Protein AF-A0A2W4QJ26-F1 (afdb_monomer_lite)

Foldseek 3Di:
DPPVVVVVVVVVVLVVLLVCLQCVLVVQQVLQPVDPDPRRPRSVVVVVVVVVVVVVVVVPDDDPDPDDDPPPDDPDPVVVLVPDPVSVVVVVVVVVVVVVVVCCLPVVLCCCCPVVVDDNVVNSVVSSVVSNVVSVCVVVLVVVCVPPNPVVSVVVVVVVVVVVVVVVVVVVVVD

Structure (mmCIF, N/CA/C/O backbone):
data_AF-A0A2W4QJ26-F1
#
_entry.id   AF-A0A2W4QJ26-F1
#
loop_
_atom_site.group_PDB
_atom_site.id
_atom_site.type_symbol
_atom_site.label_atom_id
_atom_site.label_alt_id
_atom_site.label_comp_id
_atom_site.label_asym_id
_atom_site.label_entity_id
_atom_site.label_seq_id
_atom_site.pdbx_PDB_ins_code
_atom_site.Cartn_x
_atom_site.Cartn_y
_atom_site.Cartn_z
_atom_site.occupancy
_atom_site.B_iso_or_equiv
_atom_site.auth_seq_id
_atom_site.auth_comp_id
_atom_site.auth_asym_id
_atom_site.auth_atom_id
_atom_site.pdbx_PDB_model_num
ATOM 1 N N . MET A 1 1 ? -17.427 -15.033 13.464 1.00 52.16 1 MET A N 1
ATOM 2 C CA . MET A 1 1 ? -16.280 -15.910 13.124 1.00 52.16 1 MET A CA 1
ATOM 3 C C . MET A 1 1 ? -15.494 -16.188 14.396 1.00 52.16 1 MET A C 1
ATOM 5 O O . MET A 1 1 ? -15.342 -15.248 15.168 1.00 52.16 1 MET A O 1
ATOM 9 N N . PRO A 1 2 ? -15.011 -17.418 14.644 1.00 59.59 2 PRO A N 1
ATOM 10 C CA . PRO A 1 2 ? -14.104 -17.664 15.763 1.00 59.59 2 PRO A CA 1
ATOM 11 C C . PRO A 1 2 ? -12.823 -16.817 15.589 1.00 59.59 2 PRO A C 1
ATOM 13 O O . PRO A 1 2 ? -12.322 -16.723 14.462 1.00 59.59 2 PRO A O 1
ATOM 16 N N . PRO A 1 3 ? -12.308 -16.180 16.659 1.00 62.53 3 PRO A N 1
ATOM 17 C CA . PRO A 1 3 ? -11.218 -15.192 16.599 1.00 62.53 3 PRO A CA 1
ATOM 18 C C . PRO A 1 3 ? -9.923 -15.736 15.973 1.00 62.53 3 PRO A C 1
ATOM 20 O O . PRO A 1 3 ? -9.158 -14.995 15.359 1.00 62.53 3 PRO A O 1
ATOM 23 N N . GLU A 1 4 ? -9.722 -17.050 16.035 1.00 67.12 4 GLU A N 1
ATOM 24 C CA . GLU A 1 4 ? -8.578 -17.752 15.454 1.00 67.12 4 GLU A CA 1
ATOM 25 C C . GLU A 1 4 ? -8.512 -17.654 13.914 1.00 67.12 4 GLU A C 1
ATOM 27 O O . GLU A 1 4 ? -7.435 -17.485 13.338 1.00 67.12 4 GLU A O 1
ATOM 32 N N . LYS A 1 5 ? -9.665 -17.668 13.222 1.00 69.75 5 LYS A N 1
ATOM 33 C CA . LYS A 1 5 ? -9.714 -17.597 11.747 1.00 69.75 5 LYS A CA 1
ATOM 34 C C . LYS A 1 5 ? -9.332 -16.213 11.211 1.00 69.75 5 LYS A C 1
ATOM 36 O O . LYS A 1 5 ? -8.756 -16.123 10.131 1.00 69.75 5 LYS A O 1
ATOM 41 N N . VAL A 1 6 ? -9.608 -15.149 11.969 1.00 72.50 6 VAL A N 1
ATOM 42 C CA . VAL A 1 6 ? -9.301 -13.762 11.574 1.00 72.50 6 VAL A CA 1
ATOM 43 C C . VAL A 1 6 ? -7.795 -13.510 11.617 1.00 72.50 6 VAL A C 1
ATOM 45 O O . VAL A 1 6 ? -7.234 -13.007 10.649 1.00 72.50 6 VAL A O 1
ATOM 48 N N . SER A 1 7 ? -7.121 -13.925 12.692 1.00 72.62 7 SER A N 1
ATOM 49 C CA . SER A 1 7 ? -5.662 -13.790 12.816 1.00 72.62 7 SER A CA 1
ATOM 50 C C . SER A 1 7 ? -4.916 -14.543 11.703 1.00 72.62 7 SER A C 1
ATOM 52 O O . SER A 1 7 ? -3.994 -14.008 11.075 1.00 72.62 7 SER A O 1
ATOM 54 N N . ARG A 1 8 ? -5.371 -15.765 11.383 1.00 73.75 8 ARG A N 1
ATOM 55 C CA . ARG A 1 8 ? -4.812 -16.573 10.290 1.00 73.75 8 ARG A CA 1
ATOM 56 C C . ARG A 1 8 ? -5.044 -15.941 8.915 1.00 73.75 8 ARG A C 1
ATOM 58 O O . ARG A 1 8 ? -4.118 -15.915 8.110 1.00 73.75 8 ARG A O 1
ATOM 65 N N . ALA A 1 9 ? -6.234 -15.393 8.661 1.00 78.12 9 ALA A N 1
ATOM 66 C CA . ALA A 1 9 ? -6.534 -14.683 7.418 1.00 78.12 9 ALA A CA 1
ATOM 67 C C . ALA A 1 9 ? -5.657 -13.431 7.247 1.00 78.12 9 ALA A C 1
ATOM 69 O O . ALA A 1 9 ? -5.054 -13.245 6.194 1.00 78.12 9 ALA A O 1
ATOM 70 N N . VAL A 1 10 ? -5.508 -12.617 8.297 1.00 77.81 10 VAL A N 1
ATOM 71 C CA . VAL A 1 10 ? -4.636 -11.429 8.276 1.00 77.81 10 VAL A CA 1
ATOM 72 C C . VAL A 1 10 ? -3.179 -11.819 8.014 1.00 77.81 10 VAL A C 1
ATOM 74 O O . VAL A 1 10 ? -2.516 -11.197 7.189 1.00 77.81 10 VAL A O 1
ATOM 77 N N . SER A 1 11 ? -2.688 -12.883 8.651 1.00 74.25 11 SER A N 1
ATOM 78 C CA . SER A 1 11 ? -1.318 -13.372 8.439 1.00 74.25 11 SER A CA 1
ATOM 79 C C . SER A 1 11 ? -1.081 -13.862 7.008 1.00 74.25 11 SER A C 1
ATOM 81 O O . SER A 1 11 ? -0.026 -13.590 6.437 1.00 74.25 11 SER A O 1
ATOM 83 N N . LEU A 1 12 ? -2.063 -14.546 6.409 1.00 79.44 12 LEU A N 1
ATOM 84 C CA . LEU A 1 12 ? -2.004 -14.988 5.011 1.00 79.44 12 LEU A CA 1
ATOM 85 C C . LEU A 1 12 ? -1.977 -13.809 4.033 1.00 79.44 12 LEU A C 1
ATOM 87 O O . LEU A 1 12 ? -1.193 -13.830 3.090 1.00 79.44 12 LEU A O 1
ATOM 91 N N . ILE A 1 13 ? -2.773 -12.765 4.279 1.00 82.38 13 ILE A N 1
ATOM 92 C CA . ILE A 1 13 ? -2.771 -11.543 3.457 1.00 82.38 13 ILE A CA 1
ATOM 93 C C . ILE A 1 13 ? -1.408 -10.846 3.537 1.00 82.38 13 ILE A C 1
ATOM 95 O O . ILE A 1 13 ? -0.846 -10.463 2.514 1.00 82.38 13 ILE A O 1
ATOM 99 N N . LEU A 1 14 ? -0.837 -10.723 4.739 1.00 78.94 14 LEU A N 1
ATOM 100 C CA . LEU A 1 14 ? 0.491 -10.132 4.926 1.00 78.94 14 LEU A CA 1
ATOM 101 C C . LEU A 1 14 ? 1.585 -10.934 4.209 1.00 78.94 14 LEU A C 1
ATOM 103 O O . LEU A 1 14 ? 2.477 -10.344 3.601 1.00 78.94 14 LEU A O 1
ATOM 107 N N . LEU A 1 15 ? 1.503 -12.266 4.244 1.00 79.25 15 LEU A N 1
ATOM 108 C CA . LEU A 1 15 ? 2.432 -13.133 3.520 1.00 79.25 15 LEU A CA 1
ATOM 109 C C . LEU A 1 15 ? 2.268 -12.997 1.998 1.00 79.25 15 LEU A C 1
ATOM 111 O O . LEU A 1 15 ? 3.265 -12.928 1.282 1.00 79.25 15 LEU A O 1
ATOM 115 N N . GLY A 1 16 ? 1.027 -12.889 1.515 1.00 81.31 16 GLY A N 1
ATOM 116 C CA . GLY A 1 16 ? 0.719 -12.610 0.112 1.00 81.31 16 GLY A CA 1
ATOM 117 C C . GLY A 1 16 ? 1.314 -11.282 -0.362 1.00 81.31 16 GLY A C 1
ATOM 118 O O . GLY A 1 16 ? 1.943 -11.242 -1.415 1.00 81.31 16 GLY A O 1
ATOM 119 N N . ASN A 1 17 ? 1.214 -10.223 0.446 1.00 78.62 17 ASN A N 1
ATOM 120 C CA . ASN A 1 17 ? 1.814 -8.920 0.139 1.00 78.62 17 ASN A CA 1
ATOM 121 C C . ASN A 1 17 ? 3.344 -8.989 0.036 1.00 78.62 17 ASN A C 1
ATOM 123 O O . ASN A 1 17 ? 3.930 -8.350 -0.835 1.00 78.62 17 ASN A O 1
ATOM 127 N N . LEU A 1 18 ? 3.996 -9.786 0.889 1.00 79.00 18 LEU A N 1
ATOM 128 C CA . LEU A 1 18 ? 5.441 -10.002 0.809 1.00 79.00 18 LEU A CA 1
ATOM 129 C C . LEU A 1 18 ? 5.829 -10.744 -0.480 1.00 79.00 18 LEU A C 1
ATOM 131 O O . LEU A 1 18 ? 6.773 -10.340 -1.156 1.00 79.00 18 LEU A O 1
ATOM 135 N N . GLY A 1 19 ? 5.079 -11.785 -0.854 1.00 80.06 19 GLY A N 1
ATOM 136 C CA . GLY A 1 19 ? 5.275 -12.494 -2.122 1.00 80.06 19 GLY A CA 1
ATOM 137 C C . GLY A 1 19 ? 5.069 -11.586 -3.338 1.00 80.06 19 GLY A C 1
ATOM 138 O O . GLY A 1 19 ? 5.895 -11.571 -4.248 1.00 80.06 19 GLY A O 1
ATOM 139 N N . ALA A 1 20 ? 4.020 -10.761 -3.319 1.00 79.19 20 ALA A N 1
ATOM 140 C CA . ALA A 1 20 ? 3.753 -9.775 -4.362 1.00 79.19 20 ALA A CA 1
ATOM 141 C C . ALA A 1 20 ? 4.884 -8.740 -4.489 1.00 79.19 20 ALA A C 1
ATOM 143 O O . ALA A 1 20 ? 5.263 -8.387 -5.601 1.00 79.19 20 ALA A O 1
ATOM 144 N N . ALA A 1 21 ? 5.471 -8.296 -3.374 1.00 72.88 21 ALA A N 1
ATOM 145 C CA . ALA A 1 21 ? 6.609 -7.376 -3.375 1.00 72.88 21 ALA A CA 1
ATOM 146 C C . ALA A 1 21 ? 7.887 -7.978 -3.984 1.00 72.88 21 ALA A C 1
ATOM 148 O O . ALA A 1 21 ? 8.661 -7.267 -4.622 1.00 72.88 21 ALA A O 1
ATOM 149 N N . LEU A 1 22 ? 8.112 -9.279 -3.790 1.00 78.38 22 LEU A N 1
ATOM 150 C CA . LEU A 1 22 ? 9.262 -9.997 -4.345 1.00 78.38 22 LEU A CA 1
ATOM 151 C C . LEU A 1 22 ? 9.101 -10.255 -5.846 1.00 78.38 22 LEU A C 1
ATOM 153 O O . LEU A 1 22 ? 10.049 -10.066 -6.601 1.00 78.38 22 LEU A O 1
ATOM 157 N N . ILE A 1 23 ? 7.907 -10.665 -6.276 1.00 82.12 23 ILE A N 1
ATOM 158 C CA . ILE A 1 23 ? 7.647 -11.094 -7.658 1.00 82.12 23 ILE A CA 1
ATOM 159 C C . ILE A 1 23 ? 7.291 -9.908 -8.563 1.00 82.12 23 ILE A C 1
ATOM 161 O O . ILE A 1 23 ? 7.687 -9.883 -9.725 1.00 82.12 23 ILE A O 1
ATOM 165 N N . GLY A 1 24 ? 6.568 -8.914 -8.042 1.00 78.69 24 GLY A N 1
ATOM 166 C CA . GLY A 1 24 ? 5.978 -7.828 -8.825 1.00 78.69 24 GLY A CA 1
ATOM 167 C C . GLY A 1 24 ? 6.993 -7.007 -9.627 1.00 78.69 24 GLY A C 1
ATOM 168 O O . GLY A 1 24 ? 6.886 -6.980 -10.853 1.00 78.69 24 GLY A O 1
ATOM 169 N N . PRO A 1 25 ? 7.987 -6.358 -8.988 1.00 75.06 25 PRO A N 1
ATOM 170 C CA . PRO A 1 25 ? 8.948 -5.519 -9.702 1.00 75.06 25 PRO A CA 1
ATOM 171 C C . PRO A 1 25 ? 9.792 -6.293 -10.733 1.00 75.06 25 PRO A C 1
ATOM 173 O O . PRO A 1 25 ? 9.853 -5.841 -11.875 1.00 75.06 25 PRO A O 1
ATOM 176 N N . PRO A 1 26 ? 10.379 -7.469 -10.420 1.00 75.75 26 PRO A N 1
ATOM 177 C CA . PRO A 1 26 ? 11.114 -8.255 -11.411 1.00 75.75 26 PRO A CA 1
ATOM 178 C C . PRO A 1 26 ? 10.246 -8.722 -12.576 1.00 75.75 26 PRO A C 1
ATOM 180 O O . PRO A 1 26 ? 10.696 -8.679 -13.715 1.00 75.75 26 PRO A O 1
ATOM 183 N N . LEU A 1 27 ? 8.998 -9.128 -12.316 1.00 78.94 27 LEU A N 1
ATOM 184 C CA . LEU A 1 27 ? 8.062 -9.520 -13.369 1.00 78.94 27 LEU A CA 1
ATOM 185 C C . LEU A 1 27 ? 7.739 -8.334 -14.287 1.00 78.94 27 LEU A C 1
ATOM 187 O O . LEU A 1 27 ? 7.746 -8.481 -15.507 1.00 78.94 27 LEU A O 1
ATOM 191 N N . ALA A 1 28 ? 7.504 -7.153 -13.712 1.00 75.69 28 ALA A N 1
ATOM 192 C CA . ALA A 1 28 ? 7.247 -5.937 -14.475 1.00 75.69 28 ALA A CA 1
ATOM 193 C C . ALA A 1 28 ? 8.459 -5.516 -15.324 1.00 75.69 28 ALA A C 1
ATOM 195 O O . ALA A 1 28 ? 8.270 -5.115 -16.473 1.00 75.69 28 ALA A O 1
ATOM 196 N N . LEU A 1 29 ? 9.684 -5.643 -14.796 1.00 73.75 29 LEU A N 1
ATOM 197 C CA . LEU A 1 29 ? 10.919 -5.369 -15.542 1.00 73.75 29 LEU A CA 1
ATOM 198 C C . LEU A 1 29 ? 11.193 -6.425 -16.621 1.00 73.75 29 LEU A C 1
ATOM 200 O O . LEU A 1 29 ? 11.576 -6.063 -17.726 1.00 73.75 29 LEU A O 1
ATOM 204 N N . ALA A 1 30 ? 10.968 -7.710 -16.350 1.00 76.81 30 ALA A N 1
ATOM 205 C CA . ALA A 1 30 ? 11.152 -8.769 -17.342 1.00 76.81 30 ALA A CA 1
ATOM 206 C C . ALA A 1 30 ? 10.160 -8.628 -18.509 1.00 76.81 30 ALA A C 1
ATOM 208 O O . ALA A 1 30 ? 10.531 -8.801 -19.669 1.00 76.81 30 ALA A O 1
ATOM 209 N N . ALA A 1 31 ? 8.918 -8.237 -18.210 1.00 74.50 31 ALA A N 1
ATOM 210 C CA . ALA A 1 31 ? 7.879 -7.995 -19.206 1.00 74.50 31 ALA A CA 1
ATOM 211 C C . ALA A 1 31 ? 8.146 -6.763 -20.089 1.00 74.50 31 ALA A C 1
ATOM 213 O O . ALA A 1 31 ? 7.533 -6.634 -21.149 1.00 74.50 31 ALA A O 1
ATOM 214 N N . ARG A 1 32 ? 9.074 -5.879 -19.694 1.00 67.56 32 ARG A N 1
ATOM 215 C CA . ARG A 1 32 ? 9.479 -4.678 -20.446 1.00 67.56 32 ARG A CA 1
ATOM 216 C C . ARG A 1 32 ? 9.918 -5.004 -21.877 1.00 67.56 32 ARG A C 1
ATOM 218 O O . ARG A 1 32 ? 9.605 -4.257 -22.795 1.00 67.56 32 ARG A O 1
ATOM 225 N N . HIS A 1 33 ? 10.596 -6.137 -22.069 1.00 68.00 33 HIS A N 1
ATOM 226 C CA . HIS A 1 33 ? 11.193 -6.532 -23.351 1.00 68.00 33 HIS A CA 1
ATOM 227 C C . HIS A 1 33 ? 10.392 -7.593 -24.121 1.00 68.00 33 HIS A C 1
ATOM 229 O O . HIS A 1 33 ? 10.854 -8.085 -25.146 1.00 68.00 33 HIS A O 1
ATOM 235 N N . TRP A 1 34 ? 9.204 -7.982 -23.643 1.00 68.94 34 TRP A N 1
ATOM 236 C CA . TRP A 1 34 ? 8.423 -9.064 -24.263 1.00 68.94 34 TRP A CA 1
ATOM 237 C C . TRP A 1 34 ? 7.764 -8.681 -25.587 1.00 68.94 34 TRP A C 1
ATOM 239 O O . TRP A 1 34 ? 7.468 -9.554 -26.398 1.00 68.94 34 TRP A O 1
ATOM 249 N N . PHE A 1 35 ? 7.544 -7.390 -25.823 1.00 66.31 35 PHE A N 1
ATOM 250 C CA . PHE A 1 35 ? 6.953 -6.891 -27.059 1.00 66.31 35 PHE A CA 1
ATOM 251 C C . PHE A 1 35 ? 7.935 -5.943 -27.743 1.00 66.31 35 PHE A C 1
ATOM 253 O O . PHE A 1 35 ? 8.522 -5.093 -27.082 1.00 66.31 35 PHE A O 1
ATOM 260 N N . GLN A 1 36 ? 8.054 -6.022 -29.073 1.00 61.50 36 GLN A N 1
ATOM 261 C CA . GLN A 1 36 ? 8.809 -5.053 -29.891 1.00 61.50 36 GLN A CA 1
ATOM 262 C C . GLN A 1 36 ? 8.089 -3.687 -30.022 1.00 61.50 36 GLN A C 1
ATOM 264 O O . GLN A 1 36 ? 8.228 -2.982 -31.016 1.00 61.50 36 GLN A O 1
ATOM 269 N N . ALA A 1 37 ? 7.262 -3.345 -29.034 1.00 62.75 37 ALA A N 1
ATOM 270 C CA . ALA A 1 37 ? 6.454 -2.133 -28.944 1.00 62.75 37 ALA A CA 1
ATOM 271 C C . ALA A 1 37 ? 7.168 -1.101 -28.032 1.00 62.75 37 ALA A C 1
ATOM 273 O O . ALA A 1 37 ? 8.270 -1.387 -27.558 1.00 62.75 37 ALA A O 1
ATOM 274 N N . PRO A 1 38 ? 6.600 0.094 -27.760 1.00 68.88 38 PRO A N 1
ATOM 275 C CA . PRO A 1 38 ? 7.204 1.054 -26.839 1.00 68.88 38 PRO A CA 1
ATOM 276 C C . PRO A 1 38 ? 7.562 0.415 -25.493 1.00 68.88 38 PRO A C 1
ATOM 278 O O . PRO A 1 38 ? 6.865 -0.472 -25.000 1.00 68.88 38 PRO A O 1
ATOM 281 N N . GLU A 1 39 ? 8.631 0.919 -24.886 1.00 64.88 39 GLU A N 1
ATOM 282 C CA . GLU A 1 39 ? 9.453 0.287 -23.847 1.00 64.88 39 GLU A CA 1
ATOM 283 C C . GLU A 1 39 ? 8.737 -0.169 -22.551 1.00 64.88 39 GLU A C 1
ATOM 285 O O . GLU A 1 39 ? 9.374 -0.748 -21.689 1.00 64.88 39 GLU A O 1
ATOM 290 N N . TYR A 1 40 ? 7.423 0.017 -22.390 1.00 71.75 40 TYR A N 1
ATOM 291 C CA . TYR A 1 40 ? 6.655 -0.419 -21.209 1.00 71.75 40 TYR A CA 1
ATOM 292 C C . TYR A 1 40 ? 5.335 -1.128 -21.530 1.00 71.75 40 TYR A C 1
ATOM 294 O O . TYR A 1 40 ? 4.598 -1.507 -20.615 1.00 71.75 40 TYR A O 1
ATOM 302 N N . THR A 1 41 ? 5.011 -1.341 -22.808 1.00 77.81 41 THR A N 1
ATOM 303 C CA . THR A 1 41 ? 3.737 -1.956 -23.209 1.00 77.81 41 THR A CA 1
ATOM 304 C C . THR A 1 41 ? 3.553 -3.338 -22.579 1.00 77.81 41 THR A C 1
ATOM 306 O O . THR A 1 41 ? 2.476 -3.634 -22.065 1.00 77.81 41 THR A O 1
ATOM 309 N N . GLY A 1 42 ? 4.607 -4.159 -22.534 1.00 78.25 42 GLY A N 1
ATOM 310 C CA . GLY A 1 42 ? 4.530 -5.490 -21.931 1.00 78.25 42 GLY A CA 1
ATOM 311 C C . GLY A 1 42 ? 4.249 -5.472 -20.428 1.00 78.25 42 GLY A C 1
ATOM 312 O O . GLY A 1 42 ? 3.421 -6.249 -19.954 1.00 78.25 42 GLY A O 1
ATOM 313 N N . SER A 1 43 ? 4.833 -4.531 -19.681 1.00 81.75 43 SER A N 1
ATOM 314 C CA . SER A 1 43 ? 4.556 -4.359 -18.249 1.00 81.75 43 SER A CA 1
ATOM 315 C C . SER A 1 43 ? 3.087 -3.982 -17.994 1.00 81.75 43 SER A C 1
ATOM 317 O O . SER A 1 43 ? 2.465 -4.526 -17.078 1.00 81.75 43 SER A O 1
ATOM 319 N N . PHE A 1 44 ? 2.505 -3.107 -18.828 1.00 83.75 44 PHE A N 1
ATOM 320 C CA . PHE A 1 44 ? 1.087 -2.729 -18.733 1.00 83.75 44 PHE A CA 1
ATOM 321 C C . PHE A 1 44 ? 0.135 -3.888 -19.061 1.00 83.75 44 PHE A C 1
ATOM 323 O O . PHE A 1 44 ? -0.883 -4.070 -18.393 1.00 83.75 44 PHE A O 1
ATOM 330 N N . VAL A 1 45 ? 0.473 -4.709 -20.056 1.00 85.25 45 VAL A N 1
ATOM 331 C CA . VAL A 1 45 ? -0.315 -5.901 -20.406 1.00 85.25 45 VAL A CA 1
ATOM 332 C C . VAL A 1 45 ? -0.297 -6.924 -19.269 1.00 85.25 45 VAL A C 1
ATOM 334 O O . VAL A 1 45 ? -1.346 -7.455 -18.903 1.00 85.25 45 VAL A O 1
ATOM 337 N N . VAL A 1 46 ? 0.866 -7.167 -18.658 1.00 85.44 46 VAL A N 1
ATOM 338 C CA . VAL A 1 46 ? 0.982 -8.104 -17.531 1.00 85.44 46 VAL A CA 1
ATOM 339 C C . VAL A 1 46 ? 0.151 -7.640 -16.337 1.00 85.44 46 VAL A C 1
ATOM 341 O O . VAL A 1 46 ? -0.604 -8.440 -15.782 1.00 85.44 46 VAL A O 1
ATOM 344 N N . ILE A 1 47 ? 0.221 -6.359 -15.955 1.00 86.62 47 ILE A N 1
ATOM 345 C CA . ILE A 1 47 ? -0.574 -5.866 -14.821 1.00 86.62 47 ILE A CA 1
ATOM 346 C C . ILE A 1 47 ? -2.079 -5.891 -15.118 1.00 86.62 47 ILE A C 1
ATOM 348 O O . ILE A 1 47 ? -2.865 -6.229 -14.234 1.00 86.62 47 ILE A O 1
ATOM 352 N N . ALA A 1 48 ? -2.489 -5.622 -16.362 1.00 87.88 48 ALA A N 1
ATOM 353 C CA . ALA A 1 48 ? -3.880 -5.773 -16.779 1.00 87.88 48 ALA A CA 1
ATOM 354 C C . ALA A 1 48 ? -4.351 -7.230 -16.632 1.00 87.88 48 ALA A C 1
ATOM 356 O O . ALA A 1 48 ? -5.415 -7.477 -16.065 1.00 87.88 48 ALA A O 1
ATOM 357 N N . GLY A 1 49 ? -3.530 -8.200 -17.050 1.00 89.94 49 GLY A N 1
ATOM 358 C CA . GLY A 1 49 ? -3.801 -9.626 -16.848 1.00 89.94 49 GLY A CA 1
ATOM 359 C C . GLY A 1 49 ? -3.953 -9.997 -15.370 1.00 89.94 49 GLY A C 1
ATOM 360 O O . GLY A 1 49 ? -4.916 -10.667 -14.997 1.00 89.94 49 GLY A O 1
ATOM 361 N N . VAL A 1 50 ? -3.061 -9.502 -14.505 1.00 88.75 50 VAL A N 1
ATOM 362 C CA . VAL A 1 50 ? -3.149 -9.711 -13.048 1.00 88.75 50 VAL A CA 1
ATOM 363 C C . VAL A 1 50 ? -4.453 -9.140 -12.478 1.00 88.75 50 VAL A C 1
ATOM 365 O O . VAL A 1 50 ? -5.108 -9.806 -11.674 1.00 88.75 50 VAL A O 1
ATOM 368 N N . TYR A 1 51 ? -4.877 -7.949 -12.913 1.00 89.94 51 TYR A N 1
ATOM 369 C CA . TYR A 1 51 ? -6.150 -7.366 -12.481 1.00 89.94 51 TYR A CA 1
ATOM 370 C C . TYR A 1 51 ? -7.363 -8.176 -12.938 1.00 89.94 51 TYR A C 1
ATOM 372 O O . TYR A 1 51 ? -8.294 -8.353 -12.154 1.00 89.94 51 TYR A O 1
ATOM 380 N N . LEU A 1 52 ? -7.355 -8.711 -14.159 1.00 93.50 52 LEU A N 1
ATOM 381 C CA . LEU A 1 52 ? -8.435 -9.575 -14.641 1.00 93.50 52 LEU A CA 1
ATOM 382 C C . LEU A 1 52 ? -8.548 -10.856 -13.807 1.00 93.50 52 LEU A C 1
ATOM 384 O O . LEU A 1 52 ? -9.653 -11.236 -13.419 1.00 93.50 52 LEU A O 1
ATOM 388 N N . VAL A 1 53 ? -7.418 -11.478 -13.460 1.00 91.50 53 VAL A N 1
ATOM 389 C CA . VAL A 1 53 ? -7.393 -12.637 -12.553 1.00 91.50 53 VAL A CA 1
ATOM 390 C C . VAL A 1 53 ? -7.940 -12.259 -11.175 1.00 91.50 53 VAL A C 1
ATOM 392 O O . VAL A 1 53 ? -8.765 -12.987 -10.623 1.00 91.50 53 VAL A O 1
ATOM 395 N N . ALA A 1 54 ? -7.543 -11.108 -10.627 1.00 89.25 54 ALA A N 1
ATOM 396 C CA . ALA A 1 54 ? -8.052 -10.631 -9.343 1.00 89.25 54 ALA A CA 1
ATOM 397 C C . ALA A 1 54 ? -9.573 -10.403 -9.371 1.00 89.25 54 ALA A C 1
ATOM 399 O O . ALA A 1 54 ? -10.266 -10.822 -8.446 1.00 89.25 54 ALA A O 1
ATOM 400 N N . ILE A 1 55 ? -10.106 -9.798 -10.437 1.00 91.62 55 ILE A N 1
ATOM 401 C CA . ILE A 1 55 ? -11.550 -9.602 -10.628 1.00 91.62 55 ILE A CA 1
ATOM 402 C C . ILE A 1 55 ? -12.268 -10.951 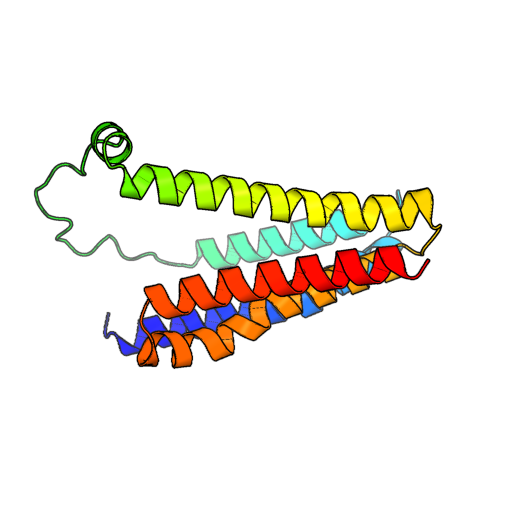-10.708 1.00 91.62 55 ILE A C 1
ATOM 404 O O . ILE A 1 55 ? -13.279 -11.137 -10.030 1.00 91.62 55 ILE A O 1
ATOM 408 N N . ALA A 1 56 ? -11.740 -11.907 -11.476 1.00 92.31 56 ALA A N 1
ATOM 409 C CA . ALA A 1 56 ? -12.324 -13.240 -11.591 1.00 92.31 56 ALA A CA 1
ATOM 410 C C . ALA A 1 56 ? -12.395 -13.941 -10.224 1.00 92.31 56 ALA A C 1
ATOM 412 O O . ALA A 1 56 ? -13.461 -14.418 -9.836 1.00 92.31 56 ALA A O 1
ATOM 413 N N . LEU A 1 57 ? -11.308 -13.918 -9.448 1.00 90.56 57 LEU A N 1
ATOM 414 C CA . LEU A 1 57 ? -11.277 -14.490 -8.099 1.00 90.56 57 LEU A CA 1
ATOM 415 C C . LEU A 1 57 ? -12.251 -13.778 -7.150 1.00 90.56 57 LEU A C 1
ATOM 417 O O . LEU A 1 57 ? -13.016 -14.437 -6.449 1.00 90.56 57 LEU A O 1
ATOM 421 N N . LEU A 1 58 ? -12.265 -12.441 -7.142 1.00 88.31 58 LEU A N 1
ATOM 422 C CA . LEU A 1 58 ? -13.156 -11.653 -6.285 1.00 88.31 58 LEU A CA 1
ATOM 423 C C . LEU A 1 58 ? -14.632 -11.845 -6.644 1.00 88.31 58 LEU A C 1
ATOM 425 O O . LEU A 1 58 ? -15.467 -11.864 -5.745 1.00 88.31 58 LEU A O 1
ATOM 429 N N . SER A 1 59 ? -14.959 -12.057 -7.921 1.00 89.38 59 SER A N 1
ATOM 430 C CA . SER A 1 59 ? -16.332 -12.335 -8.360 1.00 89.38 59 SER A CA 1
ATOM 431 C C . SER A 1 59 ? -16.892 -13.649 -7.795 1.00 89.38 59 SER A C 1
ATOM 433 O O . SER A 1 59 ? -18.103 -13.792 -7.636 1.00 89.38 59 SER A O 1
ATOM 435 N N . GLN A 1 60 ? -16.017 -14.593 -7.430 1.00 90.62 60 GLN A N 1
ATOM 436 C CA . GLN A 1 60 ? -16.388 -15.868 -6.811 1.00 90.62 60 GLN A CA 1
ATOM 437 C C . GLN A 1 60 ? -16.510 -15.772 -5.281 1.00 90.62 60 GLN A C 1
ATOM 439 O O . GLN A 1 60 ? -17.062 -16.674 -4.642 1.00 90.62 60 GLN A O 1
ATOM 444 N N . VAL A 1 61 ? -16.021 -14.687 -4.669 1.00 86.38 61 VAL A N 1
ATOM 445 C CA . VAL A 1 61 ? -16.086 -14.486 -3.220 1.00 86.38 61 VAL A CA 1
ATOM 446 C C . VAL A 1 61 ? -17.496 -14.062 -2.822 1.00 86.38 61 VAL A C 1
ATOM 448 O O . VAL A 1 61 ? -17.941 -12.943 -3.068 1.00 86.38 61 VAL A O 1
ATOM 451 N N . ARG A 1 62 ? -18.195 -14.946 -2.110 1.00 79.19 62 ARG A N 1
ATOM 452 C CA . ARG A 1 62 ? -19.451 -14.604 -1.437 1.00 79.19 62 ARG A CA 1
ATOM 453 C C . ARG A 1 62 ? -19.148 -13.911 -0.116 1.00 79.19 62 ARG A C 1
ATOM 455 O O . ARG A 1 62 ? -18.793 -14.565 0.862 1.00 79.19 62 ARG A O 1
ATOM 462 N N . VAL A 1 63 ? -19.306 -12.592 -0.087 1.00 74.94 63 VAL A N 1
ATOM 463 C CA . VAL A 1 63 ? -19.269 -11.815 1.156 1.00 74.94 63 VAL A CA 1
ATOM 464 C C . VAL A 1 63 ? -20.580 -12.071 1.910 1.00 74.94 63 VAL A C 1
ATOM 466 O O . VAL A 1 63 ? -21.645 -11.744 1.383 1.00 74.94 63 VAL A O 1
ATOM 469 N N . PRO A 1 64 ? -20.552 -12.672 3.116 1.00 73.75 64 PRO A N 1
ATOM 470 C CA . PRO A 1 64 ? -21.758 -12.827 3.917 1.00 73.75 64 PRO A CA 1
ATOM 471 C C . PRO A 1 64 ? -22.340 -11.446 4.217 1.00 73.75 64 PRO A C 1
ATOM 473 O O . PRO A 1 64 ? -21.596 -10.544 4.612 1.00 73.75 64 PRO A O 1
ATOM 476 N N . ALA A 1 65 ? -23.656 -11.284 4.053 1.00 66.38 65 ALA A N 1
ATOM 477 C CA . ALA A 1 65 ? -24.340 -10.079 4.505 1.00 66.38 65 ALA A CA 1
ATOM 478 C C . ALA A 1 65 ? -23.964 -9.820 5.977 1.00 66.38 65 ALA A C 1
ATOM 480 O O . ALA A 1 65 ? -23.895 -10.791 6.742 1.00 66.38 65 ALA A O 1
ATOM 481 N N . PRO A 1 66 ? -23.687 -8.563 6.382 1.00 64.00 66 PRO A N 1
ATOM 482 C CA . PRO A 1 66 ? -23.313 -8.247 7.754 1.00 64.00 66 PRO A CA 1
ATOM 483 C C . PRO A 1 66 ? -24.323 -8.875 8.717 1.00 64.00 66 PRO A C 1
ATOM 485 O O . PRO A 1 66 ? -25.483 -8.470 8.762 1.00 64.00 66 PRO A O 1
ATOM 488 N N . SER A 1 67 ? -23.903 -9.916 9.442 1.00 55.41 67 SER A N 1
ATOM 489 C CA . SER A 1 67 ? -24.774 -10.626 10.374 1.00 55.41 67 SER A CA 1
ATOM 490 C C . SER A 1 67 ? -25.235 -9.628 11.429 1.00 55.41 67 SER A C 1
ATOM 492 O O . SER A 1 67 ? -24.399 -9.014 12.096 1.00 55.41 67 SER A O 1
ATOM 494 N N . GLY A 1 68 ? -26.552 -9.431 11.507 1.00 59.56 68 GLY A N 1
ATOM 495 C CA . GLY A 1 68 ? -27.207 -8.363 12.248 1.00 59.56 68 GLY A CA 1
ATOM 496 C C . GLY A 1 68 ? -26.610 -8.107 13.628 1.00 59.56 68 GLY A C 1
ATOM 497 O O . GLY A 1 68 ? -26.572 -9.001 14.466 1.00 59.56 68 GLY A O 1
ATOM 498 N N . ARG A 1 69 ? -26.136 -6.866 13.795 1.00 50.59 69 ARG A N 1
ATOM 499 C CA . ARG A 1 69 ? -26.098 -5.990 14.987 1.00 50.59 69 ARG A CA 1
ATOM 500 C C . ARG A 1 69 ? -25.008 -4.926 14.787 1.00 50.59 69 ARG A C 1
ATOM 502 O O . ARG A 1 69 ? -24.237 -4.636 15.695 1.00 50.59 69 ARG A O 1
ATOM 509 N N . ALA A 1 70 ? -24.946 -4.307 13.602 1.00 52.44 70 ALA A N 1
ATOM 510 C CA . ALA A 1 70 ? -24.547 -2.905 13.575 1.00 52.44 70 ALA A CA 1
ATOM 511 C C . ALA A 1 70 ? -25.687 -2.195 14.306 1.00 52.44 70 ALA A C 1
ATOM 513 O O . ALA A 1 70 ? -26.815 -2.171 13.819 1.00 52.44 70 ALA A O 1
ATOM 514 N N . ALA A 1 71 ? -25.422 -1.860 15.567 1.00 51.22 71 ALA A N 1
ATOM 515 C CA . ALA A 1 71 ? -26.391 -1.374 16.528 1.00 51.22 71 ALA A CA 1
ATOM 516 C C . ALA A 1 71 ? -27.309 -0.315 15.909 1.00 51.22 71 ALA A C 1
ATOM 518 O O . ALA A 1 71 ? -26.887 0.442 15.040 1.00 51.22 71 ALA A O 1
ATOM 519 N N . ALA A 1 72 ? -28.544 -0.265 16.401 1.00 50.94 72 ALA A N 1
ATOM 520 C CA . ALA A 1 72 ? -29.510 0.806 16.204 1.00 50.94 72 ALA A CA 1
ATOM 521 C C . ALA A 1 72 ? -28.967 2.160 16.715 1.00 50.94 72 ALA A C 1
ATOM 523 O O . ALA A 1 72 ? -29.440 2.727 17.692 1.00 50.94 72 ALA A O 1
ATOM 524 N N . GLY A 1 73 ? -27.915 2.647 16.073 1.00 54.88 73 GLY A N 1
ATOM 525 C CA . GLY A 1 73 ? -27.255 3.911 16.288 1.00 54.88 73 GLY A CA 1
ATOM 526 C C . GLY A 1 73 ? -26.824 4.373 14.912 1.00 54.88 73 GLY A C 1
ATOM 527 O O . GLY A 1 73 ? -25.941 3.777 14.296 1.00 54.88 73 GLY A O 1
ATOM 528 N N . THR A 1 74 ? -27.490 5.407 14.412 1.00 59.97 74 THR A N 1
ATOM 529 C CA . THR A 1 74 ? -27.034 6.173 13.255 1.00 59.97 74 THR A CA 1
ATOM 530 C C . THR A 1 74 ? -25.534 6.412 13.421 1.00 59.97 74 THR A C 1
ATOM 532 O O . THR A 1 74 ? -25.123 6.981 14.437 1.00 59.97 74 THR A O 1
ATOM 535 N N . GLY A 1 75 ? -24.712 5.901 12.498 1.00 61.16 75 GLY A N 1
ATOM 536 C CA . GLY A 1 75 ? -23.258 6.040 12.575 1.00 61.16 75 GLY A CA 1
ATOM 537 C C . GLY A 1 75 ? -22.879 7.486 12.894 1.00 61.16 75 GLY A C 1
ATOM 538 O O . GLY A 1 75 ? -23.505 8.415 12.382 1.00 61.16 75 GLY A O 1
ATOM 539 N N . ARG A 1 76 ? -21.904 7.684 13.793 1.00 66.56 76 ARG A N 1
ATOM 540 C CA . ARG A 1 76 ? -21.487 9.027 14.230 1.00 66.56 76 ARG A CA 1
ATOM 541 C C . ARG A 1 76 ? -21.237 9.900 12.991 1.00 66.56 76 ARG A C 1
ATOM 543 O O . ARG A 1 76 ? -20.450 9.484 12.137 1.00 66.56 76 ARG A O 1
ATOM 550 N N . PRO A 1 77 ? -21.868 11.083 12.873 1.00 77.69 77 PRO A N 1
ATOM 551 C CA . PRO A 1 77 ? -21.693 11.920 11.695 1.00 77.69 77 PRO A CA 1
ATOM 552 C C . PRO A 1 77 ? -20.218 12.284 11.551 1.00 77.69 77 PRO A C 1
ATOM 554 O O . PRO A 1 77 ? -19.551 12.573 12.546 1.00 77.69 77 PRO A O 1
ATOM 557 N N . VAL A 1 78 ? -19.700 12.284 10.322 1.00 73.25 78 VAL A N 1
ATOM 558 C CA . VAL A 1 78 ? -18.276 12.542 10.040 1.00 73.25 78 VAL A CA 1
ATOM 559 C C . VAL A 1 7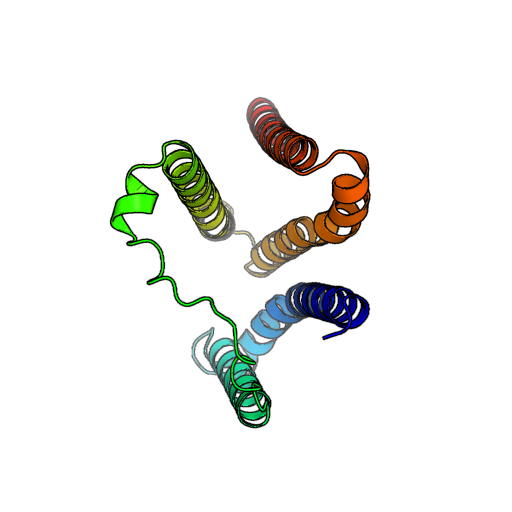8 ? -17.829 13.896 10.614 1.00 73.25 78 VAL A C 1
ATOM 561 O O . VAL A 1 78 ? -16.726 14.019 11.139 1.00 73.25 78 VAL A O 1
ATOM 564 N N . ALA A 1 79 ? -18.734 14.879 10.651 1.00 75.62 79 ALA A N 1
ATOM 565 C CA . ALA A 1 79 ? -18.526 16.163 11.320 1.00 75.62 79 ALA A CA 1
ATOM 566 C C . ALA A 1 79 ? -18.196 16.030 12.826 1.00 75.62 79 ALA A C 1
ATOM 568 O O . ALA A 1 79 ? -17.350 16.759 13.339 1.00 75.62 79 ALA A O 1
ATOM 569 N N . SER A 1 80 ? -18.783 15.055 13.532 1.00 76.19 80 SER A N 1
ATOM 570 C CA . SER A 1 80 ? -18.470 14.770 14.945 1.00 76.19 80 SER A CA 1
ATOM 571 C C . SER A 1 80 ? -17.103 14.107 15.149 1.00 76.19 80 SER A C 1
ATOM 573 O O . SER A 1 80 ? -16.563 14.136 16.254 1.00 76.19 80 SER A O 1
ATOM 575 N N . LEU A 1 81 ? -16.534 13.487 14.109 1.00 76.31 81 LEU A N 1
ATOM 576 C CA . LEU A 1 81 ? -15.164 12.967 14.140 1.00 76.31 81 LEU A CA 1
ATOM 577 C C . LEU A 1 81 ? -14.160 14.108 13.957 1.00 76.31 81 LEU A C 1
ATOM 579 O O . LEU A 1 81 ? -13.150 14.142 14.652 1.00 76.31 81 LEU A O 1
ATOM 583 N N . LEU A 1 82 ? -14.467 15.083 13.095 1.00 77.75 82 LEU A N 1
ATOM 584 C CA . LEU A 1 82 ? -13.619 16.260 12.868 1.00 77.75 82 LEU A CA 1
ATOM 585 C C . LEU A 1 82 ? -13.474 17.153 14.112 1.00 77.75 82 LEU A C 1
ATOM 587 O O . LEU A 1 82 ? -12.440 17.800 14.278 1.00 77.75 82 LEU A O 1
ATOM 591 N N . GLY A 1 83 ? -14.467 17.154 15.007 1.00 81.19 83 GLY A N 1
ATOM 592 C CA . GLY A 1 83 ? -14.385 17.843 16.300 1.00 81.19 83 GLY A CA 1
ATOM 593 C C . GLY A 1 83 ? -13.420 17.193 17.302 1.00 81.19 83 GLY A C 1
ATOM 594 O O . GLY A 1 83 ? -12.922 17.867 18.204 1.00 81.19 83 GLY A O 1
ATOM 595 N N . ASP A 1 84 ? -13.098 15.906 17.143 1.00 84.38 84 ASP A N 1
ATOM 596 C CA . ASP A 1 84 ? -12.202 15.188 18.049 1.00 84.38 84 ASP A CA 1
ATOM 597 C C . ASP A 1 84 ? -10.733 15.534 17.741 1.00 84.38 84 ASP A C 1
ATOM 599 O O . ASP A 1 84 ? -10.200 15.261 16.661 1.00 84.38 84 ASP A O 1
ATOM 603 N N . ALA A 1 85 ? -10.044 16.146 18.707 1.00 81.50 85 ALA A N 1
ATOM 604 C CA . ALA A 1 85 ? -8.630 16.493 18.582 1.00 81.50 85 ALA A CA 1
ATOM 605 C C . ALA A 1 85 ? -7.745 15.263 18.309 1.00 81.50 85 ALA A C 1
ATOM 607 O O . ALA A 1 85 ? -6.777 15.358 17.554 1.00 81.50 85 ALA A O 1
ATOM 608 N N . ARG A 1 86 ? -8.094 14.091 18.853 1.00 81.25 86 ARG A N 1
ATOM 609 C CA . ARG A 1 86 ? -7.338 12.850 18.628 1.00 81.25 86 ARG A CA 1
ATOM 610 C C . ARG A 1 86 ? -7.481 12.368 17.191 1.00 81.25 86 ARG A C 1
ATOM 612 O O . ARG A 1 86 ? -6.499 11.922 16.602 1.00 81.25 86 ARG A O 1
ATOM 619 N N . PHE A 1 87 ? -8.677 12.499 16.619 1.00 83.12 87 PHE A N 1
ATOM 620 C CA . PHE A 1 87 ? -8.925 12.157 15.222 1.00 83.12 87 PHE A CA 1
ATOM 621 C C . PHE A 1 87 ? -8.135 13.074 14.286 1.00 83.12 87 PHE A C 1
ATOM 623 O O . PHE A 1 87 ? -7.438 12.583 13.403 1.00 83.12 87 PHE A O 1
ATOM 630 N N . ARG A 1 88 ? -8.146 14.391 14.527 1.00 84.19 88 ARG A N 1
ATOM 631 C CA . ARG A 1 88 ? -7.369 15.353 13.725 1.00 84.19 88 ARG A CA 1
ATOM 632 C C . ARG A 1 88 ? -5.869 15.064 13.747 1.00 84.19 88 ARG A C 1
ATOM 634 O O . ARG A 1 88 ? -5.247 15.046 12.690 1.00 84.19 88 ARG A O 1
ATOM 641 N N . VAL A 1 89 ? -5.296 14.785 14.921 1.00 85.00 89 VAL A N 1
ATOM 642 C CA . VAL A 1 89 ? -3.873 14.418 15.040 1.00 85.00 89 VAL A CA 1
ATOM 643 C C . VAL A 1 89 ? -3.572 13.121 14.287 1.00 85.00 89 VAL A C 1
ATOM 645 O O . VAL A 1 89 ? -2.576 13.056 13.571 1.00 85.00 89 VAL A O 1
ATOM 648 N N . ALA A 1 90 ? -4.436 12.107 14.388 1.00 82.00 90 ALA A N 1
ATOM 649 C CA . ALA A 1 90 ? -4.263 10.852 13.657 1.00 82.00 90 ALA A CA 1
ATOM 650 C C . ALA A 1 90 ? -4.337 11.048 12.133 1.00 82.00 90 ALA A C 1
ATOM 652 O O . ALA A 1 90 ? -3.511 10.497 11.405 1.00 82.00 90 ALA A O 1
ATOM 653 N N . VAL A 1 91 ? -5.281 11.864 11.652 1.00 86.81 91 VAL A N 1
ATOM 654 C CA . VAL A 1 91 ? -5.424 12.193 10.227 1.00 86.81 91 VAL A CA 1
ATOM 655 C C . VAL A 1 91 ? -4.202 12.952 9.725 1.00 86.81 91 VAL A C 1
ATOM 657 O O . VAL A 1 91 ? -3.615 12.541 8.730 1.00 86.81 91 VAL A O 1
ATOM 660 N N . LEU A 1 92 ? -3.767 14.006 10.422 1.00 86.31 92 LEU A N 1
ATOM 661 C CA . LEU A 1 92 ? -2.582 14.776 10.035 1.00 86.31 92 LEU A CA 1
ATOM 662 C C . LEU A 1 92 ? -1.324 13.906 10.018 1.00 86.31 92 LEU A C 1
ATOM 664 O O . LEU A 1 92 ? -0.577 13.933 9.043 1.00 86.31 92 LEU A O 1
ATOM 668 N N . ALA A 1 93 ? -1.116 13.081 11.046 1.00 81.88 93 ALA A N 1
ATOM 669 C CA . ALA A 1 93 ? -0.001 12.140 11.079 1.00 81.88 93 ALA A CA 1
ATOM 670 C C . ALA A 1 93 ? -0.058 11.146 9.905 1.00 81.88 93 ALA A C 1
ATOM 672 O O . ALA A 1 93 ? 0.973 10.854 9.297 1.00 81.88 93 ALA A O 1
ATOM 673 N N . GLY A 1 94 ? -1.253 10.660 9.557 1.00 83.50 94 GLY A N 1
ATOM 674 C CA . GLY A 1 94 ? -1.482 9.793 8.403 1.00 83.50 94 GLY A CA 1
ATOM 675 C C . GLY A 1 94 ? -1.152 10.479 7.078 1.00 83.50 94 GLY A C 1
ATOM 676 O O . GLY A 1 94 ? -0.377 9.936 6.294 1.00 83.50 94 GLY A O 1
ATOM 677 N N . VAL A 1 95 ? -1.676 11.688 6.859 1.00 87.44 95 VAL A N 1
ATOM 678 C CA . VAL A 1 95 ? -1.456 12.483 5.641 1.00 87.44 95 VAL A CA 1
ATOM 679 C C . VAL A 1 95 ? 0.021 12.823 5.472 1.00 87.44 95 VAL A C 1
ATOM 681 O O . VAL A 1 95 ? 0.577 12.575 4.406 1.00 87.44 95 VAL A O 1
ATOM 684 N N . VAL A 1 96 ? 0.689 13.315 6.520 1.00 86.06 96 VAL A N 1
ATOM 685 C CA . VAL A 1 96 ? 2.124 13.639 6.472 1.00 86.06 96 VAL A CA 1
ATOM 686 C C . VAL A 1 96 ? 2.951 12.380 6.208 1.00 86.06 96 VAL A C 1
ATOM 688 O O . VAL A 1 96 ? 3.801 12.373 5.323 1.00 86.06 96 VAL A O 1
ATOM 691 N N . SER A 1 97 ? 2.677 11.284 6.922 1.00 79.19 97 SER A N 1
ATOM 692 C CA . SER A 1 97 ? 3.371 10.007 6.715 1.00 79.19 97 SER A CA 1
ATOM 693 C C . SER A 1 97 ? 3.187 9.474 5.290 1.00 79.19 97 SER A C 1
ATOM 695 O O . SER A 1 97 ? 4.141 8.964 4.703 1.00 79.19 97 SER A O 1
ATOM 697 N N . PHE A 1 98 ? 1.978 9.571 4.735 1.00 83.56 98 PHE A N 1
ATOM 698 C CA . PHE A 1 98 ? 1.673 9.120 3.378 1.00 83.56 98 PHE A CA 1
ATOM 699 C C . PHE A 1 98 ? 2.300 10.023 2.310 1.00 83.56 98 PHE A C 1
ATOM 701 O O . PHE A 1 98 ? 2.839 9.520 1.324 1.00 83.56 98 PHE A O 1
ATOM 708 N N . GLY A 1 99 ? 2.289 11.339 2.530 1.00 83.19 99 GLY A N 1
ATOM 709 C CA . GLY A 1 99 ? 2.943 12.314 1.662 1.00 83.19 99 GLY A CA 1
ATOM 710 C C . GLY A 1 99 ? 4.448 12.076 1.580 1.00 83.19 99 GLY A C 1
ATOM 711 O O . GLY A 1 99 ? 4.983 11.930 0.48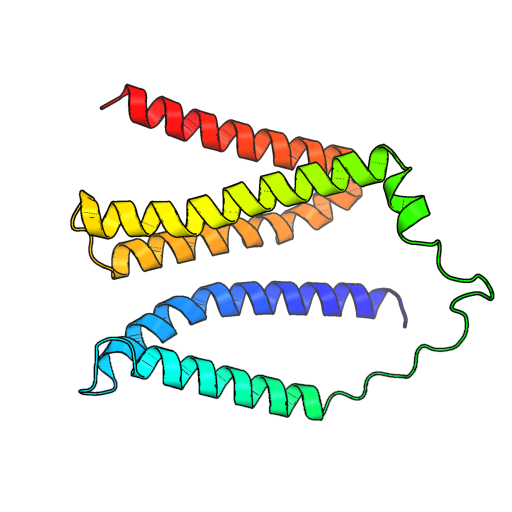5 1.00 83.19 99 GLY A O 1
ATOM 712 N N . VAL A 1 100 ? 5.120 11.926 2.729 1.00 81.69 100 VAL A N 1
ATOM 713 C CA . VAL A 1 100 ? 6.558 11.603 2.786 1.00 81.69 100 VAL A CA 1
ATOM 714 C C . VAL A 1 100 ? 6.852 10.284 2.071 1.00 81.69 100 VAL A C 1
ATOM 716 O O . VAL A 1 100 ? 7.795 10.209 1.291 1.00 81.69 100 VAL A O 1
ATOM 719 N N . MET A 1 101 ? 6.033 9.254 2.291 1.00 82.88 101 MET A N 1
ATOM 720 C CA . MET A 1 101 ? 6.198 7.954 1.638 1.00 82.88 101 MET A CA 1
ATOM 721 C C . MET A 1 101 ? 6.087 8.050 0.110 1.00 82.88 101 MET A C 1
ATOM 723 O O . MET A 1 101 ? 6.960 7.563 -0.606 1.00 82.88 101 MET A O 1
ATOM 727 N N . SER A 1 102 ? 5.032 8.702 -0.384 1.00 79.50 102 SER A N 1
ATOM 728 C CA . SER A 1 102 ? 4.789 8.866 -1.822 1.00 79.50 102 SER A CA 1
ATOM 729 C C . SER A 1 102 ? 5.888 9.693 -2.484 1.00 79.50 102 SER A C 1
ATOM 731 O O . SER A 1 102 ? 6.357 9.356 -3.571 1.00 79.50 102 SER A O 1
ATOM 733 N N . PHE A 1 103 ? 6.347 10.743 -1.798 1.00 78.38 103 PHE A N 1
ATOM 734 C CA . PHE A 1 103 ? 7.451 11.566 -2.266 1.00 78.38 103 PHE A CA 1
ATOM 735 C C . PHE A 1 103 ? 8.749 10.759 -2.365 1.00 78.38 103 PHE A C 1
ATOM 737 O O . PHE A 1 103 ? 9.371 10.750 -3.421 1.00 78.38 103 PHE A O 1
ATOM 744 N N . VAL A 1 104 ? 9.127 10.018 -1.317 1.00 77.81 104 VAL A N 1
ATOM 745 C CA . VAL A 1 104 ? 10.344 9.184 -1.312 1.00 77.81 104 VAL A CA 1
ATOM 746 C C . VAL A 1 104 ? 10.308 8.131 -2.422 1.00 77.81 104 VAL A C 1
ATOM 748 O O . VAL A 1 104 ? 11.304 7.953 -3.119 1.00 77.81 104 VAL A O 1
ATOM 751 N N . MET A 1 105 ? 9.160 7.483 -2.632 1.00 78.44 105 MET A N 1
ATOM 752 C CA . MET A 1 105 ? 8.974 6.468 -3.677 1.00 78.44 105 MET A CA 1
ATOM 753 C C . MET A 1 105 ? 9.100 7.004 -5.102 1.00 78.44 105 MET A C 1
ATOM 755 O O . MET A 1 105 ? 9.406 6.238 -6.009 1.00 78.44 105 MET A O 1
ATOM 759 N N . THR A 1 106 ? 8.881 8.303 -5.300 1.00 74.12 106 THR A N 1
ATOM 760 C CA . THR A 1 106 ? 8.900 8.930 -6.627 1.00 74.12 106 THR A CA 1
ATOM 761 C C . THR A 1 106 ? 10.210 9.680 -6.869 1.00 74.12 106 THR A C 1
ATOM 763 O O . THR A 1 106 ? 10.856 9.500 -7.896 1.00 74.12 106 THR A O 1
ATOM 766 N N . ALA A 1 107 ? 10.651 10.489 -5.904 1.00 67.25 107 ALA A N 1
ATOM 767 C CA . ALA A 1 107 ? 11.827 11.344 -6.037 1.00 67.25 107 ALA A CA 1
ATOM 768 C C . ALA A 1 107 ? 13.145 10.553 -6.063 1.00 67.25 107 ALA A C 1
ATOM 770 O O . ALA A 1 107 ? 14.047 10.897 -6.826 1.00 67.25 107 ALA A O 1
ATOM 771 N N . ALA A 1 108 ? 13.263 9.485 -5.264 1.00 67.75 108 ALA A N 1
ATOM 772 C CA . ALA A 1 108 ? 14.479 8.673 -5.212 1.00 67.75 108 ALA A CA 1
ATOM 773 C C . ALA A 1 108 ? 14.815 7.999 -6.561 1.00 67.75 108 ALA A C 1
ATOM 775 O O . ALA A 1 108 ? 15.925 8.213 -7.052 1.00 67.75 108 ALA A O 1
ATOM 776 N N . PRO A 1 109 ? 13.901 7.251 -7.214 1.00 64.38 109 PRO A N 1
ATOM 777 C CA . PRO A 1 109 ? 14.207 6.632 -8.503 1.00 64.38 109 PRO A CA 1
ATOM 778 C C . PRO A 1 109 ? 14.406 7.659 -9.627 1.00 64.38 109 PRO A C 1
ATOM 780 O O . PRO A 1 109 ? 15.280 7.457 -10.468 1.00 64.38 109 PRO A O 1
ATOM 783 N N . ILE A 1 110 ? 13.671 8.782 -9.620 1.00 66.62 110 ILE A N 1
ATOM 784 C CA . ILE A 1 110 ? 13.870 9.864 -10.601 1.00 66.62 110 ILE A CA 1
ATOM 785 C C . ILE A 1 110 ? 15.276 10.453 -10.471 1.00 66.62 110 ILE A C 1
ATOM 787 O O . ILE A 1 110 ? 15.975 10.575 -11.471 1.00 66.62 110 ILE A O 1
ATOM 791 N N . SER A 1 111 ? 15.730 10.763 -9.254 1.00 60.66 111 SER A N 1
ATOM 792 C CA . SER A 1 111 ? 17.084 11.284 -9.036 1.00 60.66 111 SER A CA 1
ATOM 793 C C . SER A 1 111 ? 18.162 10.274 -9.452 1.00 60.66 111 SER A C 1
ATOM 795 O O . SER A 1 111 ? 19.128 10.627 -10.127 1.00 60.66 111 SER A O 1
ATOM 797 N N . MET A 1 112 ? 17.972 8.986 -9.151 1.00 59.59 112 MET A N 1
ATOM 798 C CA . MET A 1 112 ? 18.916 7.938 -9.557 1.00 59.59 112 MET A CA 1
ATOM 799 C C . MET A 1 112 ? 19.030 7.791 -11.079 1.00 59.59 112 MET A C 1
ATOM 801 O O . MET A 1 112 ? 20.138 7.629 -11.592 1.00 59.59 112 MET A O 1
ATOM 805 N N . HIS A 1 113 ? 17.911 7.866 -11.800 1.00 61.06 113 HIS A N 1
ATOM 806 C CA . HIS A 1 113 ? 17.901 7.695 -13.250 1.00 61.06 113 HIS A CA 1
ATOM 807 C C . HIS A 1 113 ? 18.336 8.966 -13.997 1.00 61.06 113 HIS A C 1
ATOM 809 O O . HIS A 1 113 ? 19.132 8.891 -14.929 1.00 61.06 113 HIS A O 1
ATOM 815 N N . VAL A 1 114 ? 17.859 10.137 -13.564 1.00 60.97 114 VAL A N 1
ATOM 816 C CA . VAL A 1 114 ? 18.069 11.417 -14.262 1.00 60.97 114 VAL A CA 1
ATOM 817 C C . VAL A 1 114 ? 19.392 12.081 -13.874 1.00 60.97 114 VAL A C 1
ATOM 819 O O . VAL A 1 114 ? 20.083 12.594 -14.749 1.00 60.97 114 VAL A O 1
ATOM 822 N N . HIS A 1 115 ? 19.779 12.063 -12.593 1.00 53.72 115 HIS A N 1
ATOM 823 C CA . HIS A 1 115 ? 20.978 12.770 -12.115 1.00 53.72 115 HIS A CA 1
ATOM 824 C C . HIS A 1 115 ? 22.222 11.884 -11.995 1.00 53.72 115 HIS A C 1
ATOM 826 O O . HIS A 1 115 ? 23.334 12.391 -12.120 1.00 53.72 115 HIS A O 1
ATOM 832 N N . HIS A 1 116 ? 22.059 10.578 -11.767 1.00 54.69 116 HIS A N 1
ATOM 833 C CA . HIS A 1 116 ? 23.184 9.661 -11.539 1.00 54.69 116 HIS A CA 1
ATOM 834 C C . HIS A 1 116 ? 23.381 8.605 -12.639 1.00 54.69 116 HIS A C 1
ATOM 836 O O . HIS A 1 116 ? 24.291 7.789 -12.520 1.00 54.69 116 HIS A O 1
ATOM 842 N N . GLN A 1 117 ? 22.567 8.625 -13.707 1.00 56.38 117 GLN A N 1
ATOM 843 C CA . GLN A 1 117 ? 22.646 7.692 -14.849 1.00 56.38 117 GLN A CA 1
ATOM 844 C C . GLN A 1 117 ? 22.615 6.204 -14.434 1.00 56.38 117 GLN A C 1
ATOM 846 O O . GLN A 1 117 ? 23.110 5.334 -15.150 1.00 56.38 117 GLN A O 1
ATOM 851 N N . HIS A 1 118 ? 22.041 5.881 -13.270 1.00 58.84 118 HIS A N 1
ATOM 852 C CA . HIS A 1 118 ? 21.918 4.494 -12.832 1.00 58.84 118 HIS A CA 1
ATOM 853 C C . HIS A 1 118 ? 20.846 3.761 -13.653 1.00 58.84 118 HIS A C 1
ATOM 855 O O . HIS A 1 118 ? 19.815 4.341 -14.021 1.00 58.84 118 HIS A O 1
ATOM 861 N N . SER A 1 119 ? 21.086 2.474 -13.940 1.00 61.00 119 SER A N 1
ATOM 862 C CA . SER A 1 119 ? 20.150 1.657 -14.716 1.00 61.00 119 SER A CA 1
ATOM 863 C C . SER A 1 119 ? 18.801 1.550 -13.997 1.00 61.00 119 SER A C 1
ATOM 865 O O . SER A 1 119 ? 18.711 1.575 -12.766 1.00 61.00 119 SER A O 1
ATOM 867 N N . VAL A 1 120 ? 17.724 1.417 -14.774 1.00 61.97 120 VAL A N 1
ATOM 868 C CA . VAL A 1 120 ? 16.353 1.243 -14.254 1.00 61.97 120 VAL A CA 1
ATOM 869 C C . VAL A 1 120 ? 16.254 0.020 -13.325 1.00 61.97 120 VAL A C 1
ATOM 871 O O . VAL A 1 120 ? 15.435 -0.011 -12.408 1.00 61.97 120 VAL A O 1
ATOM 874 N N . GLU A 1 121 ? 17.138 -0.963 -13.500 1.00 62.59 121 GLU A N 1
ATOM 875 C CA . GLU A 1 121 ? 17.233 -2.158 -12.655 1.00 62.59 121 GLU A CA 1
ATOM 876 C C . GLU A 1 121 ? 17.705 -1.822 -11.235 1.00 62.59 121 GLU A C 1
ATOM 878 O O . GLU A 1 121 ? 17.167 -2.359 -10.267 1.00 62.59 121 GLU A O 1
ATOM 883 N N . ALA A 1 122 ? 18.649 -0.885 -11.086 1.00 62.56 122 ALA A N 1
ATOM 884 C CA . ALA A 1 122 ? 19.111 -0.425 -9.778 1.00 62.56 122 ALA A CA 1
ATOM 885 C C . ALA A 1 122 ? 17.993 0.305 -9.014 1.00 62.56 122 ALA A C 1
ATOM 887 O O . ALA A 1 122 ? 17.803 0.075 -7.819 1.00 62.56 122 ALA A O 1
ATOM 888 N N . ALA A 1 123 ? 17.197 1.127 -9.708 1.00 64.44 123 ALA A N 1
ATOM 889 C CA . ALA A 1 123 ? 16.013 1.762 -9.126 1.00 64.44 123 ALA A CA 1
ATOM 890 C C . ALA A 1 123 ? 14.953 0.722 -8.712 1.00 64.44 123 ALA A C 1
ATOM 892 O O . ALA A 1 123 ? 14.394 0.806 -7.615 1.00 64.44 123 ALA A O 1
ATOM 893 N N . GLY A 1 124 ? 14.728 -0.303 -9.542 1.00 64.75 124 GLY A N 1
ATOM 894 C CA . GLY A 1 124 ? 13.850 -1.430 -9.221 1.00 64.75 124 GLY A CA 1
ATOM 895 C C . GLY A 1 124 ? 14.295 -2.198 -7.971 1.00 64.75 124 GLY A C 1
ATOM 896 O O . GLY A 1 124 ? 13.465 -2.519 -7.119 1.00 64.75 124 GLY A O 1
ATOM 897 N N . TRP A 1 125 ? 15.600 -2.428 -7.807 1.00 69.56 125 TRP A N 1
ATOM 898 C CA . TRP A 1 125 ? 16.164 -3.099 -6.631 1.00 69.56 125 TRP A CA 1
ATOM 899 C C . TRP A 1 125 ? 16.025 -2.265 -5.348 1.00 69.56 125 TRP A C 1
ATOM 901 O O . TRP A 1 125 ? 15.689 -2.793 -4.283 1.00 69.56 125 TRP A O 1
ATOM 911 N N . VAL A 1 126 ? 16.205 -0.945 -5.434 1.00 69.88 126 VAL A N 1
ATOM 912 C CA . VAL A 1 126 ? 15.976 -0.030 -4.302 1.00 69.88 126 VAL A CA 1
ATOM 913 C C . VAL A 1 126 ? 14.507 -0.042 -3.874 1.00 69.88 126 VAL A C 1
ATOM 915 O O . VAL A 1 126 ? 14.216 -0.152 -2.682 1.00 69.88 126 VAL A O 1
ATOM 918 N N . ILE A 1 127 ? 13.567 0.002 -4.822 1.00 71.69 127 ILE A N 1
ATOM 919 C CA . ILE A 1 127 ? 12.135 -0.077 -4.501 1.00 71.69 127 ILE A CA 1
ATOM 920 C C . ILE A 1 127 ? 11.806 -1.440 -3.880 1.00 71.69 127 ILE A C 1
ATOM 922 O O . ILE A 1 127 ? 11.138 -1.496 -2.848 1.00 71.69 127 ILE A O 1
ATOM 926 N N . GLN A 1 128 ? 12.319 -2.538 -4.441 1.00 73.56 128 GLN A N 1
ATOM 927 C CA . GLN A 1 128 ? 12.093 -3.881 -3.903 1.00 73.56 128 GLN A CA 1
ATOM 928 C C . GLN A 1 128 ? 12.619 -4.019 -2.467 1.00 73.56 128 GLN A C 1
ATOM 930 O O . GLN A 1 128 ? 11.876 -4.447 -1.580 1.00 73.56 128 GLN A O 1
ATOM 935 N N . SER A 1 129 ? 13.863 -3.608 -2.208 1.00 74.19 129 SER A N 1
ATOM 936 C CA . SER A 1 129 ? 14.455 -3.658 -0.865 1.00 74.19 129 SER A CA 1
ATOM 937 C C . SER A 1 129 ? 13.704 -2.772 0.134 1.00 74.19 129 SER A C 1
ATOM 939 O O . SER A 1 129 ? 13.498 -3.182 1.278 1.00 74.19 129 SER A O 1
ATOM 941 N N . HIS A 1 130 ? 13.197 -1.611 -0.292 1.00 78.88 130 HIS A N 1
ATOM 942 C CA . HIS A 1 130 ? 12.350 -0.767 0.547 1.00 78.88 130 HIS A CA 1
ATOM 943 C C . HIS A 1 130 ? 11.020 -1.444 0.895 1.00 78.88 130 HIS A C 1
ATOM 945 O O . HIS A 1 130 ? 10.621 -1.457 2.059 1.00 78.88 130 HIS A O 1
ATOM 951 N N . VAL A 1 131 ? 10.316 -2.016 -0.087 1.00 73.00 131 VAL A N 1
ATOM 952 C CA . VAL A 1 131 ? 9.031 -2.688 0.160 1.00 73.00 131 VAL A CA 1
ATOM 953 C C . VAL A 1 131 ? 9.232 -3.900 1.073 1.00 73.00 131 VAL A C 1
ATOM 955 O O . VAL A 1 131 ? 8.466 -4.099 2.018 1.00 73.00 131 VAL A O 1
ATOM 958 N N . MET A 1 132 ? 10.312 -4.661 0.881 1.00 75.19 132 MET A N 1
ATOM 959 C CA . MET A 1 132 ? 10.707 -5.710 1.823 1.00 75.19 132 MET A CA 1
ATOM 960 C C . MET A 1 132 ? 10.928 -5.140 3.229 1.00 75.19 132 MET A C 1
ATOM 962 O O . MET A 1 132 ? 10.377 -5.671 4.192 1.00 75.19 132 MET A O 1
ATOM 966 N N . ALA A 1 133 ? 11.655 -4.028 3.360 1.00 74.00 133 ALA A N 1
ATOM 967 C CA . ALA A 1 133 ? 11.884 -3.353 4.636 1.00 74.00 133 ALA A CA 1
ATOM 968 C C . ALA A 1 133 ? 10.604 -2.778 5.276 1.00 74.00 133 ALA A C 1
ATOM 970 O O . ALA A 1 133 ? 10.579 -2.591 6.490 1.00 74.00 133 ALA A O 1
ATOM 971 N N . MET A 1 134 ? 9.528 -2.540 4.517 1.00 76.25 134 MET A N 1
ATOM 972 C CA . MET A 1 134 ? 8.220 -2.162 5.072 1.00 76.25 134 MET A CA 1
ATOM 973 C C . MET 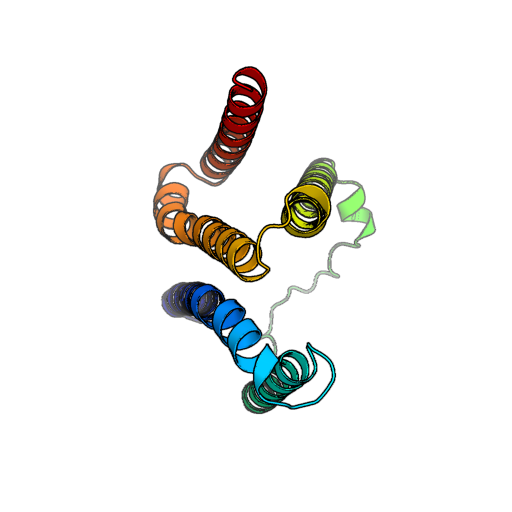A 1 134 ? 7.451 -3.344 5.662 1.00 76.25 134 MET A C 1
ATOM 975 O O . MET A 1 134 ? 6.826 -3.210 6.717 1.00 76.25 134 MET A O 1
ATOM 979 N N . PHE A 1 135 ? 7.473 -4.499 4.994 1.00 70.88 135 PHE A N 1
ATOM 980 C CA . PHE A 1 135 ? 6.704 -5.671 5.420 1.00 70.88 135 PHE A CA 1
ATOM 981 C C . PHE A 1 135 ? 7.458 -6.556 6.414 1.00 70.88 135 PHE A C 1
ATOM 983 O O . PHE A 1 135 ? 6.832 -7.166 7.281 1.00 70.88 135 PHE A O 1
ATOM 990 N N . LEU A 1 136 ? 8.789 -6.593 6.378 1.00 71.75 136 LEU A N 1
ATOM 991 C CA . LEU A 1 136 ? 9.596 -7.395 7.300 1.00 71.75 136 LEU A CA 1
ATOM 992 C C . LEU A 1 136 ? 9.382 -7.030 8.792 1.00 71.75 136 LEU A C 1
ATOM 994 O O . LEU A 1 136 ? 9.222 -7.945 9.608 1.00 71.75 136 LEU A O 1
ATOM 998 N N . PRO A 1 137 ? 9.260 -5.742 9.185 1.00 66.88 137 PRO A N 1
ATOM 999 C CA . PRO A 1 137 ? 8.925 -5.351 10.553 1.00 66.88 137 PRO A CA 1
ATOM 1000 C C . PRO A 1 137 ? 7.544 -5.831 11.000 1.00 66.88 137 PRO A C 1
ATOM 1002 O O . PRO A 1 137 ? 7.342 -6.036 12.198 1.00 66.88 137 PRO A O 1
ATOM 1005 N N . SER A 1 138 ? 6.602 -6.036 10.069 1.00 65.94 138 SER A N 1
ATOM 1006 C CA . SER A 1 138 ? 5.231 -6.449 10.400 1.00 65.94 138 SER A CA 1
ATOM 1007 C C . SER A 1 138 ? 5.167 -7.843 11.038 1.00 65.94 138 SER A C 1
ATOM 1009 O O . SER A 1 138 ? 4.311 -8.113 11.879 1.00 65.94 138 SER A O 1
ATOM 1011 N N . ARG A 1 139 ? 6.144 -8.711 10.741 1.00 66.38 139 ARG A N 1
ATOM 1012 C CA . ARG A 1 139 ? 6.281 -10.019 11.397 1.00 66.38 139 ARG A CA 1
ATOM 1013 C C . ARG A 1 139 ? 6.671 -9.877 12.874 1.00 66.38 139 ARG A C 1
ATOM 1015 O O . ARG A 1 139 ? 6.236 -10.666 13.707 1.00 66.38 139 ARG A O 1
ATOM 1022 N N . ALA A 1 140 ? 7.471 -8.864 13.215 1.00 64.62 140 ALA A N 1
ATOM 1023 C CA . ALA A 1 140 ? 7.931 -8.608 14.582 1.00 64.62 140 ALA A CA 1
ATOM 1024 C C . ALA A 1 140 ? 7.017 -7.648 15.365 1.00 64.62 140 ALA A C 1
ATOM 1026 O O . ALA A 1 140 ? 7.114 -7.567 16.595 1.00 64.62 140 ALA A O 1
ATOM 1027 N N . SER A 1 141 ? 6.151 -6.897 14.683 1.00 64.75 141 SER A N 1
ATOM 1028 C CA . SER A 1 141 ? 5.247 -5.937 15.315 1.00 64.75 141 SER A CA 1
ATOM 1029 C C . SER A 1 141 ? 4.122 -6.625 16.086 1.00 64.75 141 SER A C 1
ATOM 1031 O O . SER A 1 141 ? 3.772 -6.128 17.149 1.00 64.75 141 SER A O 1
ATOM 1033 N N . GLY A 1 142 ? 3.630 -7.795 15.655 1.00 59.59 142 GLY A N 1
ATOM 1034 C CA . GLY A 1 142 ? 2.600 -8.553 16.385 1.00 59.59 142 GLY A CA 1
ATOM 1035 C C . GLY A 1 142 ? 3.037 -8.960 17.799 1.00 59.59 142 GLY A C 1
ATOM 1036 O O . GLY A 1 142 ? 2.349 -8.677 18.778 1.00 59.59 142 GLY A O 1
ATOM 1037 N N . GLY A 1 143 ? 4.242 -9.527 17.931 1.00 63.19 143 GLY A N 1
ATOM 1038 C CA . GLY A 1 143 ? 4.810 -9.908 19.231 1.00 63.19 143 GLY A CA 1
ATOM 1039 C C . GLY A 1 143 ? 5.259 -8.724 20.098 1.00 63.19 143 GLY A C 1
ATOM 1040 O O . GLY A 1 143 ? 5.372 -8.861 21.317 1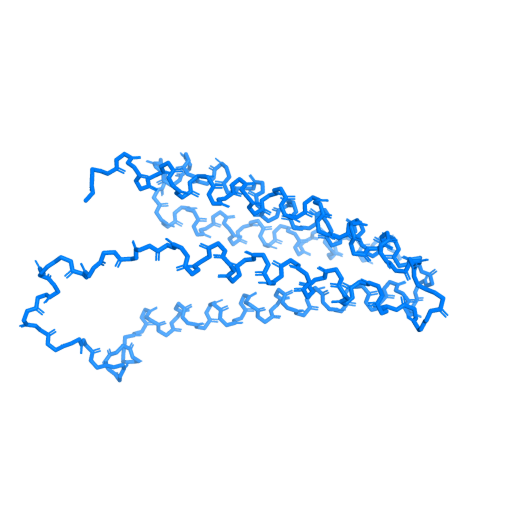.00 63.19 143 GLY A O 1
ATOM 1041 N N . ARG A 1 144 ? 5.526 -7.554 19.499 1.00 59.38 144 ARG A N 1
ATOM 1042 C CA . ARG A 1 144 ? 5.765 -6.308 20.247 1.00 59.38 144 ARG A CA 1
ATOM 1043 C C . ARG A 1 144 ? 4.457 -5.657 20.686 1.00 59.38 144 ARG A C 1
ATOM 1045 O O . ARG A 1 144 ? 4.355 -5.291 21.844 1.00 59.38 144 ARG A O 1
ATOM 1052 N N . MET A 1 145 ? 3.434 -5.606 19.836 1.00 60.72 145 MET A N 1
ATOM 1053 C CA . MET A 1 145 ? 2.110 -5.082 20.184 1.00 60.72 145 MET A CA 1
ATOM 1054 C C . MET A 1 145 ? 1.488 -5.847 21.360 1.00 60.72 145 MET A C 1
ATOM 1056 O O . MET A 1 145 ? 0.943 -5.216 22.261 1.00 60.72 145 MET A O 1
ATOM 1060 N N . ALA A 1 146 ? 1.648 -7.175 21.399 1.00 62.31 146 ALA A N 1
ATOM 1061 C CA . ALA A 1 146 ? 1.192 -8.006 22.514 1.00 62.31 146 ALA A CA 1
ATOM 1062 C C . ALA A 1 146 ? 1.913 -7.716 23.847 1.00 62.31 146 ALA A C 1
ATOM 1064 O O . ALA A 1 146 ? 1.352 -7.976 24.905 1.00 62.31 146 ALA A O 1
ATOM 1065 N N . ARG A 1 147 ? 3.144 -7.179 23.809 1.00 66.31 147 ARG A N 1
ATOM 1066 C CA . ARG A 1 147 ? 3.979 -6.941 25.002 1.00 66.31 147 ARG A CA 1
ATOM 1067 C C . ARG A 1 147 ? 4.030 -5.480 25.457 1.00 66.31 147 ARG A C 1
ATOM 1069 O O . ARG A 1 147 ? 4.052 -5.232 26.653 1.00 66.31 147 ARG A O 1
ATOM 1076 N N . SER A 1 148 ? 4.073 -4.517 24.535 1.00 61.91 148 SER A N 1
ATOM 1077 C CA . SER A 1 148 ? 4.267 -3.085 24.828 1.00 61.91 148 SER A CA 1
ATOM 1078 C C . SER A 1 148 ? 3.069 -2.194 24.469 1.00 61.91 148 SER A C 1
ATOM 1080 O O . SER A 1 148 ? 3.123 -0.975 24.655 1.00 61.91 148 SER A O 1
ATOM 1082 N N . GLY A 1 149 ? 1.969 -2.784 23.987 1.00 69.38 149 GLY A N 1
ATOM 1083 C CA . GLY A 1 149 ? 0.735 -2.074 23.651 1.00 69.38 149 GLY A CA 1
ATOM 1084 C C . GLY A 1 149 ? 0.864 -1.115 22.458 1.00 69.38 149 GLY A C 1
ATOM 1085 O O . GLY A 1 149 ? 1.933 -0.920 21.874 1.00 69.38 149 GLY A O 1
ATOM 1086 N N . GLY A 1 150 ? -0.253 -0.485 22.077 1.00 66.75 150 GLY A N 1
ATOM 1087 C CA . GLY A 1 150 ? -0.311 0.390 20.895 1.00 66.75 150 GLY A CA 1
ATOM 1088 C C . GLY A 1 150 ? 0.616 1.612 20.971 1.00 66.75 150 GLY A C 1
ATOM 1089 O O . GLY A 1 150 ? 1.224 1.984 19.970 1.00 66.75 150 GLY A O 1
ATOM 1090 N N . ARG A 1 151 ? 0.793 2.199 22.165 1.00 70.44 151 ARG A N 1
ATOM 1091 C CA . ARG A 1 151 ? 1.668 3.371 22.370 1.00 70.44 151 ARG A CA 1
ATOM 1092 C C . ARG A 1 151 ? 3.152 3.034 22.198 1.00 70.44 151 ARG A C 1
ATOM 1094 O O . ARG A 1 151 ? 3.871 3.798 21.560 1.00 70.44 151 ARG A O 1
ATOM 1101 N N . GLY A 1 152 ? 3.601 1.884 22.709 1.00 71.31 152 GLY A N 1
ATOM 1102 C CA . GLY A 1 152 ? 4.990 1.439 22.564 1.00 71.31 152 GLY A CA 1
ATOM 1103 C C . GLY A 1 152 ? 5.362 1.148 21.110 1.00 71.31 152 GLY A C 1
ATOM 1104 O O . GLY A 1 152 ? 6.455 1.493 20.665 1.00 71.31 152 GLY A O 1
ATOM 1105 N N . LEU A 1 153 ? 4.429 0.583 20.336 1.00 70.31 153 LEU A N 1
ATOM 1106 C CA . LEU A 1 153 ? 4.638 0.348 18.908 1.00 70.31 153 LEU A CA 1
ATOM 1107 C C . LEU A 1 153 ? 4.736 1.660 18.111 1.00 70.31 153 LEU A C 1
ATOM 1109 O O . LEU A 1 153 ? 5.600 1.780 17.243 1.00 70.31 153 LEU A O 1
ATOM 1113 N N . MET A 1 154 ? 3.894 2.649 18.429 1.00 70.50 154 MET A N 1
ATOM 1114 C CA . MET A 1 154 ? 3.943 3.972 17.793 1.00 70.50 154 MET A CA 1
ATOM 1115 C C . MET A 1 154 ? 5.276 4.681 18.052 1.00 70.50 154 MET A C 1
ATOM 1117 O O . MET A 1 154 ? 5.905 5.151 17.105 1.00 70.50 154 MET A O 1
ATOM 1121 N N . LEU A 1 155 ? 5.744 4.704 19.305 1.00 74.25 155 LEU A N 1
ATOM 1122 C CA . LEU A 1 155 ? 7.039 5.299 19.659 1.00 74.25 155 LEU A CA 1
ATOM 1123 C C . LEU A 1 155 ? 8.205 4.590 18.959 1.00 74.25 155 LEU A C 1
ATOM 1125 O O . LEU A 1 155 ? 9.098 5.254 18.438 1.00 74.25 155 LEU A O 1
ATOM 1129 N N . GLY A 1 156 ? 8.166 3.256 18.868 1.00 75.94 156 GLY A N 1
ATOM 1130 C CA . GLY A 1 156 ? 9.159 2.487 18.116 1.00 75.94 156 GLY A CA 1
ATOM 1131 C C . GLY A 1 156 ? 9.196 2.848 16.626 1.00 75.94 156 GLY A C 1
ATOM 1132 O O . GLY A 1 156 ? 10.276 2.968 16.052 1.00 75.94 156 GLY A O 1
ATOM 1133 N N . GLY A 1 157 ? 8.033 3.077 16.006 1.00 70.69 157 GLY A N 1
ATOM 1134 C CA . GLY A 1 157 ? 7.941 3.519 14.611 1.00 70.69 157 GLY A CA 1
ATOM 1135 C C . GLY A 1 157 ? 8.508 4.923 14.383 1.00 70.69 157 GLY A C 1
ATOM 1136 O O . GLY A 1 157 ? 9.229 5.147 13.410 1.00 70.69 157 GLY A O 1
ATOM 1137 N N . VAL A 1 158 ? 8.236 5.858 15.299 1.00 76.75 158 VAL A N 1
ATOM 1138 C CA . VAL A 1 158 ? 8.802 7.218 15.255 1.00 76.75 158 VAL A CA 1
ATOM 1139 C C . VAL A 1 158 ? 10.321 7.180 15.418 1.00 76.75 158 VAL A C 1
ATOM 1141 O O . VAL A 1 158 ? 11.030 7.792 14.621 1.00 76.75 158 VAL A O 1
ATOM 1144 N N . ALA A 1 159 ? 10.831 6.412 16.384 1.00 78.31 159 ALA A N 1
ATOM 1145 C CA . ALA A 1 159 ? 12.266 6.262 16.611 1.00 78.31 159 ALA A CA 1
ATOM 1146 C C . ALA A 1 159 ? 12.986 5.655 15.395 1.00 78.31 159 ALA A C 1
ATOM 1148 O O . ALA A 1 159 ? 14.040 6.144 14.998 1.00 78.31 159 ALA A O 1
ATOM 1149 N N . ALA A 1 160 ? 12.395 4.640 14.756 1.00 76.56 160 ALA A N 1
ATOM 1150 C CA . ALA A 1 160 ? 12.956 4.039 13.547 1.00 76.56 160 ALA A CA 1
ATOM 1151 C C . ALA A 1 160 ? 13.025 5.037 12.377 1.00 76.56 160 ALA A C 1
ATOM 1153 O O . ALA A 1 160 ? 14.039 5.096 11.681 1.00 76.56 160 ALA A O 1
ATOM 1154 N N . ARG A 1 161 ? 11.986 5.865 12.185 1.00 73.81 161 ARG A N 1
ATOM 1155 C CA . ARG A 1 161 ? 12.010 6.931 11.168 1.00 73.81 161 ARG A CA 1
ATOM 1156 C C . ARG A 1 161 ? 13.054 8.003 11.462 1.00 73.81 161 ARG A C 1
ATOM 1158 O O . ARG A 1 161 ? 13.767 8.406 10.547 1.00 73.81 161 ARG A O 1
ATOM 1165 N N . ALA A 1 162 ? 13.157 8.441 12.715 1.00 76.69 162 ALA A N 1
ATOM 1166 C CA . ALA A 1 162 ? 14.159 9.420 13.126 1.00 76.69 162 ALA A CA 1
ATOM 1167 C C . ALA A 1 162 ? 15.588 8.880 12.933 1.00 76.69 162 ALA A C 1
ATOM 1169 O O . ALA A 1 162 ? 16.447 9.587 12.411 1.00 76.69 162 ALA A O 1
ATOM 1170 N N . GLY A 1 163 ? 15.821 7.607 13.270 1.00 77.75 163 GLY A N 1
ATOM 1171 C CA . GLY A 1 163 ? 17.099 6.932 13.039 1.00 77.75 163 GLY A CA 1
ATOM 1172 C C . GLY A 1 163 ? 17.480 6.879 11.558 1.00 77.75 163 GLY A C 1
ATOM 1173 O O . GLY A 1 163 ? 18.608 7.214 11.206 1.00 77.75 163 GLY A O 1
ATOM 1174 N N . GLY A 1 164 ? 16.529 6.541 10.679 1.00 73.31 164 GLY A N 1
ATOM 1175 C CA . GLY A 1 164 ? 16.747 6.558 9.228 1.00 73.31 164 GLY A CA 1
ATOM 1176 C C . GLY A 1 164 ? 17.145 7.941 8.701 1.00 73.31 164 GLY A C 1
ATOM 1177 O O . GLY A 1 164 ? 18.131 8.057 7.978 1.00 73.31 164 GLY A O 1
ATOM 1178 N N . ALA A 1 165 ? 16.442 8.996 9.128 1.00 73.56 165 ALA A N 1
ATOM 1179 C CA . ALA A 1 165 ? 16.776 10.373 8.757 1.00 73.56 165 ALA A CA 1
ATOM 1180 C C . ALA A 1 165 ? 18.187 10.781 9.226 1.00 73.56 165 ALA A C 1
ATOM 1182 O O . ALA A 1 165 ? 18.928 11.417 8.477 1.00 73.56 165 ALA A O 1
ATOM 1183 N N . GLY A 1 166 ? 18.588 10.367 10.433 1.00 74.00 166 GLY A N 1
ATOM 1184 C CA . GLY A 1 166 ? 19.933 10.615 10.959 1.00 74.00 166 GLY A CA 1
ATOM 1185 C C . GLY A 1 166 ? 21.040 9.966 10.123 1.00 74.00 166 GLY A C 1
ATOM 1186 O O . GLY A 1 166 ? 22.059 10.600 9.849 1.00 74.00 166 GLY A O 1
ATOM 1187 N N . VAL A 1 167 ? 20.831 8.732 9.652 1.00 77.12 167 VAL A N 1
ATOM 1188 C CA . VAL A 1 167 ? 21.788 8.040 8.771 1.00 77.12 167 VAL A CA 1
ATOM 1189 C C . VAL A 1 167 ? 21.918 8.759 7.426 1.00 77.12 167 VAL A C 1
ATOM 1191 O O . VAL A 1 167 ? 23.034 8.957 6.947 1.00 77.12 167 VAL A O 1
ATOM 1194 N N . THR A 1 168 ? 20.809 9.215 6.837 1.00 71.31 168 THR A N 1
ATOM 1195 C CA . THR A 1 168 ? 20.831 9.978 5.577 1.00 71.31 168 THR A CA 1
ATOM 1196 C C . THR A 1 168 ? 21.591 11.300 5.712 1.00 71.31 168 THR A C 1
ATOM 1198 O O . THR A 1 168 ? 22.377 11.645 4.826 1.00 71.31 168 THR A O 1
ATOM 1201 N N . LEU A 1 169 ? 21.405 12.010 6.829 1.00 70.94 169 LEU A N 1
ATOM 1202 C CA . LEU A 1 169 ? 22.118 13.256 7.130 1.00 70.94 169 LEU A CA 1
ATOM 1203 C C . LEU A 1 169 ? 23.617 13.015 7.364 1.00 70.94 169 LEU A C 1
ATOM 1205 O O . LEU A 1 169 ? 24.447 13.752 6.839 1.00 70.94 169 LEU A O 1
ATOM 1209 N N . SER A 1 170 ? 23.984 11.947 8.080 1.00 69.75 170 SER A N 1
ATOM 1210 C CA . SER A 1 170 ? 25.392 11.575 8.282 1.00 69.75 170 SER A CA 1
ATOM 1211 C C . SER A 1 170 ? 26.082 11.143 6.981 1.00 69.75 170 SER A C 1
ATOM 1213 O O . SER A 1 170 ? 27.271 11.401 6.802 1.00 69.75 170 SER A O 1
ATOM 1215 N N . GLY A 1 171 ? 25.338 10.535 6.053 1.00 59.59 171 GLY A N 1
ATOM 1216 C CA . GLY A 1 171 ? 25.831 10.174 4.724 1.00 59.59 171 GLY A CA 1
ATOM 1217 C C . GLY A 1 171 ? 26.099 11.377 3.813 1.00 59.59 171 GLY A C 1
ATOM 1218 O O . GLY A 1 171 ? 27.032 11.327 3.018 1.00 59.59 171 GLY A O 1
ATOM 1219 N N . HIS A 1 172 ? 25.334 12.465 3.952 1.00 56.47 172 HIS A N 1
ATOM 1220 C CA . HIS A 1 172 ? 25.586 13.717 3.222 1.00 56.47 172 HIS A CA 1
ATOM 1221 C C . HIS A 1 172 ? 26.774 14.504 3.786 1.00 56.47 172 HIS A C 1
ATOM 1223 O O . HIS A 1 172 ? 27.470 15.161 3.027 1.00 56.47 172 HIS A O 1
ATOM 1229 N N . ALA A 1 173 ? 27.054 14.401 5.089 1.00 50.38 173 ALA A N 1
ATOM 1230 C CA . ALA A 1 173 ? 28.193 15.075 5.721 1.00 50.38 173 ALA A CA 1
ATOM 1231 C C . ALA A 1 173 ? 29.565 14.427 5.422 1.00 50.38 173 ALA A C 1
ATOM 1233 O O . ALA A 1 173 ? 30.591 14.966 5.826 1.00 50.38 173 ALA A O 1
ATOM 1234 N N . ARG A 1 174 ? 29.599 13.257 4.763 1.00 48.25 174 ARG A N 1
ATOM 1235 C CA . ARG A 1 174 ? 30.834 12.537 4.381 1.00 48.25 174 ARG A CA 1
ATOM 1236 C C . ARG A 1 174 ? 31.149 12.584 2.878 1.00 48.25 174 ARG A C 1
ATOM 1238 O O . ARG A 1 174 ? 32.021 11.834 2.443 1.00 48.25 174 ARG A O 1
ATOM 1245 N N . ARG A 1 175 ? 30.442 13.401 2.093 1.00 41.38 175 ARG A N 1
ATOM 1246 C CA . ARG A 1 175 ? 30.741 13.641 0.673 1.00 41.38 175 ARG A CA 1
ATOM 1247 C C . ARG A 1 175 ? 31.307 15.032 0.463 1.00 41.38 175 ARG A C 1
ATOM 1249 O O . ARG A 1 175 ? 30.836 15.952 1.162 1.00 41.38 175 ARG A O 1
#

pLDDT: mean 72.73, std 10.4, range [41.38, 93.5]

Secondary structure (DSSP, 8-state):
--HHHHHHHHHHHHHHHHHHHHHHHHHHHHGGGSSSSSTTHHHHHHHHHHHHHHHHHHHH--PPP--S-S-SS-PPPHHHHHT-HHHHHHHHHHHHHHHHHHHHHHHHHHHHHHTS---HHHHHHHHHHHHHHHHHHHHHHHHHHHHHHHHHHHHHHHHHHHHHHHHHHHHHTT-

R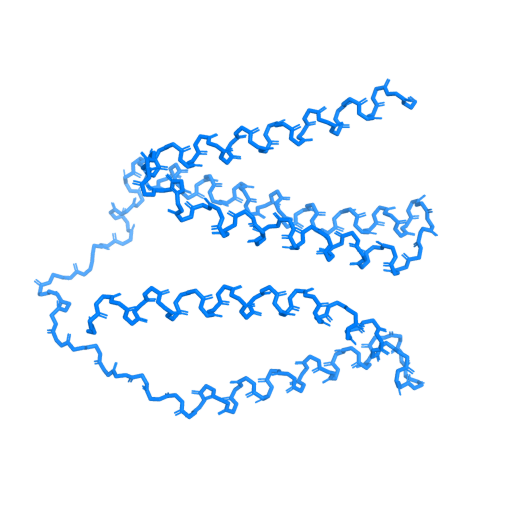adius of gyration: 21.26 Å; chains: 1; bounding box: 60×36×55 Å

Sequence (175 aa):
MPPEKVSRAVSLILLGNLGAALIGPPLALAARHWFQAPEYTGSFVVIAGVYLVAIALLSQVRVPAPSGRAAAGTGRPVASLLGDARFRVAVLAGVVSFGVMSFVMTAAPISMHVHHQHSVEAAGWVIQSHVMAMFLPSRASGGRMARSGGRGLMLGGVAARAGGAGVTLSGHARR